Protein AF-D7UUF7-F1 (afdb_monomer_lite)

Foldseek 3Di:
DFKKKKKFAFWWLVCVVVVCVLQVHDPVFFPWKWKQDPNDTDTPVVDPDSSVSPQVWIKMKTWTAQTHLLFTQRIWIWIWTHPNTTIMIMIMGDCVRRVDDPVSLVSNVVSVVVSPVPTDTAKIFIFIPVRVPPVGTPDIDGD

Radius of gyration: 14.5 Å; chains: 1; bounding box: 36×27×36 Å

Secondary structure (DSSP, 8-state):
-PEEEEEEEEEEGGGHHHHHHHTT--GGGEEEEEEEETTEEE-GGG-S-HHHHGGG-EEEEEEEEEEESSSEEEEEEEEEEESSSEEEEEEEEEHHHH---HHHHHHHHHHHHHHHTTS--SEEEEEESSTTSGGGEEEEEE-

Sequence (143 aa):
MENLEMIFEDIIISDIEKILSWMSFSEKNIKRSHFFMHGADKEYSDISSLSEYFKNAGTCNILVENLNIGIILREALIVISFDEKYGDLTLTFSEEYGELDEEKLSLVSERLHFLSSTINYSKILFGYEPADEEELQLLILKN

Organism: NCBI:txid525367

pLDDT: mean 92.95, std 5.99, range [66.56, 98.44]

Structure (mmCIF, N/CA/C/O backbone):
data_AF-D7UUF7-F1
#
_entry.id   AF-D7UUF7-F1
#
loop_
_atom_site.group_PDB
_atom_site.id
_atom_site.type_symbol
_atom_site.label_atom_id
_atom_site.label_alt_id
_atom_site.label_comp_id
_atom_site.label_asym_id
_atom_site.label_entity_id
_atom_site.label_seq_id
_atom_site.pdbx_PDB_ins_code
_atom_site.Cartn_x
_atom_site.Cartn_y
_atom_site.Cartn_z
_atom_site.occupancy
_atom_site.B_iso_or_equiv
_atom_site.auth_seq_id
_atom_site.auth_comp_id
_atom_site.auth_asym_id
_atom_site.auth_atom_id
_atom_site.pdbx_PDB_model_num
ATOM 1 N N . MET A 1 1 ? 4.373 -5.275 21.104 1.00 71.12 1 MET A N 1
ATOM 2 C CA . MET A 1 1 ? 3.985 -4.348 20.031 1.00 71.12 1 MET A CA 1
ATOM 3 C C . MET A 1 1 ? 3.623 -5.230 18.877 1.00 71.12 1 MET A C 1
ATOM 5 O O . MET A 1 1 ? 4.449 -6.055 18.505 1.00 71.12 1 MET A O 1
ATOM 9 N N . GLU A 1 2 ? 2.365 -5.167 18.475 1.00 88.56 2 GLU A N 1
ATOM 10 C CA . GLU A 1 2 ? 1.845 -5.966 17.374 1.00 88.56 2 GLU A CA 1
ATOM 11 C C . GLU A 1 2 ? 2.031 -5.176 16.080 1.00 88.56 2 GLU A C 1
ATOM 13 O O . GLU A 1 2 ? 2.047 -3.939 16.086 1.00 88.56 2 GLU A O 1
ATOM 18 N N . ASN A 1 3 ? 2.239 -5.897 14.987 1.00 94.88 3 ASN A N 1
ATOM 19 C CA . ASN A 1 3 ? 2.308 -5.303 13.665 1.00 94.88 3 ASN A CA 1
ATOM 20 C C . ASN A 1 3 ? 0.941 -5.420 13.004 1.00 94.88 3 ASN A C 1
ATOM 22 O O . ASN A 1 3 ? 0.231 -6.408 13.184 1.00 94.88 3 ASN A O 1
ATOM 26 N N . LEU A 1 4 ? 0.607 -4.409 12.217 1.00 96.50 4 LEU A N 1
ATOM 27 C CA . LEU A 1 4 ? -0.496 -4.427 11.279 1.00 96.50 4 LEU A CA 1
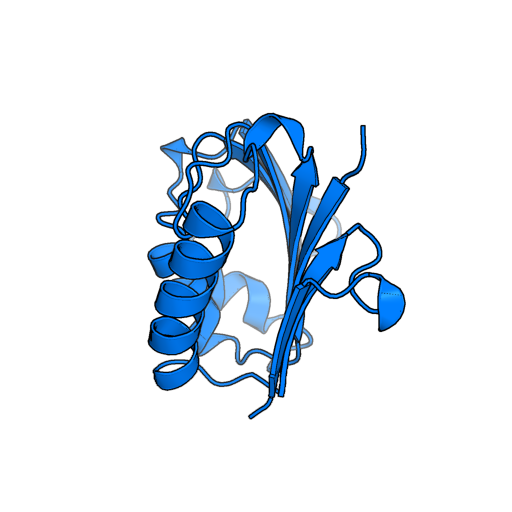ATOM 28 C C . LEU A 1 4 ? 0.053 -4.654 9.875 1.00 96.50 4 LEU A C 1
ATOM 30 O O . LEU A 1 4 ? 1.152 -4.206 9.535 1.00 96.50 4 LEU A O 1
ATOM 34 N N . GLU A 1 5 ? -0.750 -5.309 9.056 1.00 97.38 5 GLU A N 1
ATOM 35 C CA . GLU A 1 5 ? -0.428 -5.662 7.687 1.00 97.38 5 GLU A CA 1
ATOM 36 C C . GLU A 1 5 ? -1.619 -5.346 6.779 1.00 97.38 5 GLU A C 1
ATOM 38 O O . GLU A 1 5 ? -2.770 -5.650 7.100 1.00 97.38 5 GLU A O 1
ATOM 43 N N . MET A 1 6 ? -1.342 -4.705 5.643 1.00 98.00 6 MET A N 1
ATOM 44 C CA . MET A 1 6 ? -2.291 -4.494 4.555 1.00 98.00 6 MET A CA 1
ATOM 45 C C . MET A 1 6 ? -1.767 -5.165 3.289 1.00 98.00 6 MET A C 1
ATOM 47 O O . MET A 1 6 ? -0.687 -4.812 2.818 1.00 98.00 6 MET A O 1
ATOM 51 N N . ILE A 1 7 ? -2.536 -6.097 2.732 1.00 98.44 7 ILE A N 1
ATOM 52 C CA . ILE A 1 7 ? -2.157 -6.893 1.560 1.00 98.44 7 ILE A CA 1
ATOM 53 C C . ILE A 1 7 ? -3.116 -6.573 0.419 1.00 98.44 7 ILE A C 1
ATOM 55 O O . ILE A 1 7 ? -4.331 -6.666 0.586 1.00 98.44 7 ILE A O 1
ATOM 59 N N . PHE A 1 8 ? -2.575 -6.212 -0.738 1.00 98.31 8 PHE A N 1
ATOM 60 C CA . PHE A 1 8 ? -3.291 -6.142 -2.006 1.00 98.31 8 PHE A CA 1
ATOM 61 C C . PHE A 1 8 ? -2.882 -7.357 -2.836 1.00 98.31 8 PHE A C 1
ATOM 63 O O . PHE A 1 8 ? -1.734 -7.416 -3.268 1.00 98.31 8 PHE A O 1
ATOM 70 N N . GLU A 1 9 ? -3.802 -8.297 -3.041 1.00 97.50 9 GLU A N 1
ATOM 71 C CA . GLU A 1 9 ? -3.557 -9.549 -3.767 1.00 97.50 9 GLU A CA 1
ATOM 72 C C . GLU A 1 9 ? -3.954 -9.428 -5.246 1.00 97.50 9 GLU A C 1
ATOM 74 O O . GLU A 1 9 ? -4.986 -8.829 -5.588 1.00 97.50 9 GLU A O 1
ATOM 79 N N . ASP A 1 10 ? -3.146 -10.033 -6.118 1.00 96.56 10 ASP A N 1
ATOM 80 C CA . ASP A 1 10 ? -3.360 -10.130 -7.569 1.00 96.56 10 ASP A CA 1
ATOM 81 C C . ASP A 1 10 ? -3.676 -8.781 -8.247 1.00 96.56 10 ASP A C 1
ATOM 83 O O . ASP A 1 10 ? -4.555 -8.673 -9.115 1.00 96.56 10 ASP A O 1
ATOM 87 N N . ILE A 1 11 ? -2.964 -7.719 -7.867 1.00 96.56 11 ILE A N 1
ATOM 88 C CA . ILE A 1 11 ? -3.104 -6.414 -8.517 1.00 96.56 11 ILE A CA 1
ATOM 89 C C . ILE A 1 11 ? -2.503 -6.438 -9.919 1.00 96.56 11 ILE A C 1
ATOM 91 O O . ILE A 1 11 ? -1.449 -7.026 -10.153 1.00 96.56 11 ILE A O 1
ATOM 95 N N . ILE A 1 12 ? -3.133 -5.756 -10.880 1.00 94.69 12 ILE A N 1
ATOM 96 C CA . ILE A 1 12 ? -2.512 -5.585 -12.201 1.00 94.69 12 ILE A CA 1
ATOM 97 C C . ILE A 1 12 ? -1.409 -4.529 -12.146 1.00 94.69 12 ILE A C 1
ATOM 99 O O . ILE A 1 12 ? -1.563 -3.467 -11.542 1.00 94.69 12 ILE A O 1
ATOM 103 N N . ILE A 1 13 ? -0.318 -4.769 -12.873 1.00 92.25 13 ILE A N 1
ATOM 104 C CA . ILE A 1 13 ? 0.849 -3.873 -12.892 1.00 92.25 13 ILE A CA 1
ATOM 105 C C . ILE A 1 13 ? 0.517 -2.418 -13.256 1.00 92.25 13 ILE A C 1
ATOM 107 O O . ILE A 1 13 ? 1.146 -1.492 -12.754 1.00 92.25 13 ILE A O 1
ATOM 111 N N . SER A 1 14 ? -0.492 -2.178 -14.099 1.00 92.06 14 SER A N 1
ATOM 112 C CA . SER A 1 14 ? -0.897 -0.819 -14.484 1.00 92.06 14 SER A CA 1
ATOM 113 C C . SER A 1 14 ? -1.572 -0.027 -13.361 1.00 92.06 14 SER A C 1
ATOM 115 O O . SER A 1 14 ? -1.744 1.183 -13.500 1.00 92.06 14 SER A O 1
ATOM 117 N N . ASP A 1 15 ? -1.970 -0.687 -12.273 1.00 95.06 15 ASP A N 1
ATOM 118 C CA . ASP A 1 15 ? -2.658 -0.067 -11.142 1.00 95.06 15 ASP A CA 1
ATOM 119 C C . ASP A 1 15 ? -1.717 0.255 -9.969 1.00 95.06 15 ASP A C 1
ATOM 121 O O . ASP A 1 15 ? -2.108 1.010 -9.080 1.00 95.06 15 ASP A O 1
ATOM 125 N N . ILE A 1 16 ? -0.457 -0.204 -9.994 1.00 93.50 16 ILE A N 1
ATOM 126 C CA . ILE A 1 16 ? 0.507 0.025 -8.902 1.00 93.50 16 ILE A CA 1
ATOM 127 C C . ILE A 1 16 ? 0.692 1.514 -8.579 1.00 93.50 16 ILE A C 1
ATOM 129 O O . ILE A 1 16 ? 0.639 1.919 -7.420 1.00 93.50 16 ILE A O 1
ATOM 133 N N . GLU A 1 17 ? 0.806 2.358 -9.606 1.00 92.50 17 GLU A N 1
ATOM 134 C CA . GLU A 1 17 ? 0.984 3.806 -9.447 1.00 92.50 17 GLU A CA 1
ATOM 135 C C . GLU A 1 17 ? -0.245 4.464 -8.798 1.00 92.50 17 GLU A C 1
ATOM 137 O O . GLU A 1 17 ? -0.117 5.447 -8.065 1.00 92.50 17 GLU A O 1
ATOM 142 N N . LYS A 1 18 ? -1.448 3.911 -9.015 1.00 95.75 18 LYS A N 1
ATOM 143 C CA . LYS A 1 18 ? -2.674 4.390 -8.359 1.00 95.75 18 LYS A CA 1
ATOM 144 C C . LYS A 1 18 ? -2.668 4.045 -6.875 1.00 95.75 18 LYS A C 1
ATOM 146 O O . LYS A 1 18 ? -3.036 4.893 -6.068 1.00 95.75 18 LYS A O 1
ATOM 151 N N . ILE A 1 19 ? -2.228 2.837 -6.519 1.00 96.88 19 ILE A N 1
ATOM 152 C CA . ILE A 1 19 ? -2.130 2.383 -5.124 1.00 96.88 19 ILE A CA 1
ATOM 153 C C . ILE A 1 19 ? -1.098 3.237 -4.373 1.00 96.88 19 ILE A C 1
ATOM 155 O O . ILE A 1 19 ? -1.394 3.761 -3.301 1.00 96.88 19 ILE A O 1
ATOM 159 N N . LEU A 1 20 ? 0.072 3.475 -4.975 1.00 95.44 20 LEU A N 1
ATOM 160 C CA . LEU A 1 20 ? 1.115 4.352 -4.426 1.00 95.44 20 LEU A CA 1
ATOM 161 C C . LEU A 1 20 ? 0.636 5.802 -4.279 1.00 95.44 20 LEU A C 1
ATOM 163 O O . LEU A 1 20 ? 0.818 6.426 -3.233 1.00 95.44 20 LEU A O 1
ATOM 167 N N . SER A 1 21 ? -0.057 6.331 -5.286 1.00 95.31 21 SER A N 1
ATOM 168 C CA . SER A 1 21 ? -0.646 7.672 -5.206 1.00 95.31 21 SER A CA 1
ATOM 169 C C . SER A 1 21 ? -1.712 7.765 -4.110 1.00 95.31 21 SER A C 1
ATOM 171 O O . SER A 1 21 ? -1.767 8.758 -3.384 1.00 95.31 21 SER A O 1
ATOM 173 N N . TRP A 1 22 ? -2.537 6.726 -3.947 1.00 96.94 22 TRP A N 1
ATOM 174 C CA . TRP A 1 22 ? -3.565 6.663 -2.907 1.00 96.94 22 TRP A CA 1
ATOM 175 C C . TRP A 1 22 ? -2.975 6.739 -1.501 1.00 96.94 22 TRP A C 1
ATOM 177 O O . TRP A 1 22 ? -3.521 7.450 -0.657 1.00 96.94 22 TRP A O 1
ATOM 187 N N . MET A 1 23 ? -1.837 6.085 -1.266 1.00 96.50 23 MET A N 1
ATOM 188 C CA . MET A 1 23 ? -1.110 6.160 0.004 1.00 96.50 23 MET A CA 1
ATOM 189 C C . MET A 1 23 ? -0.249 7.437 0.142 1.00 96.50 23 MET A C 1
ATOM 191 O O . MET A 1 23 ? 0.485 7.597 1.117 1.00 96.50 23 MET A O 1
ATOM 195 N N . SER A 1 24 ? -0.339 8.369 -0.820 1.00 95.69 24 SER A N 1
ATOM 196 C CA . SER A 1 24 ? 0.495 9.580 -0.914 1.00 95.69 24 SER A CA 1
ATOM 197 C C . SER A 1 24 ? 2.001 9.286 -0.922 1.00 95.69 24 SER A C 1
ATOM 199 O O . SER A 1 24 ? 2.791 10.081 -0.413 1.00 95.69 24 SER A O 1
ATOM 201 N N . PHE A 1 25 ? 2.396 8.141 -1.484 1.00 95.75 25 PHE A N 1
ATOM 202 C CA . PHE A 1 25 ? 3.794 7.750 -1.611 1.00 95.75 25 PHE A CA 1
ATOM 203 C C . PHE A 1 25 ? 4.540 8.697 -2.556 1.00 95.75 25 PHE A C 1
ATOM 205 O O . PHE A 1 25 ? 4.061 9.063 -3.630 1.00 95.75 25 PHE A O 1
ATOM 212 N N . SER A 1 26 ? 5.746 9.073 -2.154 1.00 94.44 26 SER A N 1
ATOM 213 C CA . SER A 1 26 ? 6.686 9.852 -2.947 1.00 94.44 26 SER A CA 1
ATOM 214 C C . SER A 1 26 ? 8.116 9.530 -2.524 1.00 94.44 26 SER A C 1
ATOM 216 O O . SER A 1 26 ? 8.348 8.983 -1.448 1.00 94.44 26 SER A O 1
ATOM 218 N N . GLU A 1 27 ? 9.096 9.953 -3.321 1.00 93.00 27 GLU A N 1
ATOM 219 C CA . GLU A 1 27 ? 10.520 9.777 -3.000 1.00 93.00 27 GLU A CA 1
ATOM 220 C C . GLU A 1 27 ? 10.898 10.357 -1.624 1.00 93.00 27 GLU A C 1
ATOM 222 O O . GLU A 1 27 ? 11.741 9.808 -0.924 1.00 93.00 27 GLU A O 1
ATOM 227 N N . LYS A 1 28 ? 10.214 11.420 -1.177 1.00 95.06 28 LYS A N 1
ATOM 228 C CA . LYS A 1 28 ? 10.443 12.044 0.139 1.00 95.06 28 LYS A CA 1
ATOM 229 C C . LYS A 1 28 ? 10.091 11.137 1.314 1.00 95.06 28 LYS A C 1
ATOM 231 O O . LYS A 1 28 ? 10.535 11.403 2.423 1.00 95.06 28 LYS A O 1
ATOM 236 N N . ASN A 1 29 ? 9.261 10.125 1.085 1.00 96.81 29 ASN A N 1
ATOM 237 C CA . ASN A 1 29 ? 8.884 9.159 2.103 1.00 96.81 29 ASN A CA 1
ATOM 238 C C . ASN A 1 29 ? 9.946 8.070 2.269 1.00 96.81 29 ASN A C 1
ATOM 240 O O . ASN A 1 29 ? 9.906 7.351 3.256 1.00 96.81 29 ASN A O 1
ATOM 244 N N . ILE A 1 30 ? 10.870 7.901 1.321 1.00 96.88 30 ILE A N 1
ATOM 245 C CA . ILE A 1 30 ? 11.777 6.753 1.289 1.00 96.88 30 ILE A CA 1
ATOM 246 C C . ILE A 1 30 ? 12.929 6.964 2.273 1.00 96.88 30 ILE A C 1
ATOM 248 O O . ILE A 1 30 ? 13.748 7.867 2.112 1.00 96.88 30 ILE A O 1
ATOM 252 N N . LYS A 1 31 ? 13.035 6.072 3.263 1.00 96.81 31 LYS A N 1
ATOM 253 C CA . LYS A 1 31 ? 14.203 5.977 4.152 1.00 96.81 31 LYS A CA 1
ATOM 254 C C . LYS A 1 31 ? 15.277 5.070 3.571 1.00 96.81 31 LYS A C 1
ATOM 256 O O . LYS A 1 31 ? 16.467 5.330 3.736 1.00 96.81 31 LYS A O 1
ATOM 261 N N . ARG A 1 32 ? 14.853 3.968 2.947 1.00 95.88 32 ARG A N 1
ATOM 262 C CA . ARG A 1 32 ? 15.724 2.969 2.319 1.00 95.88 32 ARG A CA 1
ATOM 263 C C . ARG A 1 32 ? 14.931 2.151 1.311 1.00 95.88 32 ARG A C 1
ATOM 265 O O . ARG A 1 32 ? 13.749 1.899 1.525 1.00 95.88 32 ARG A O 1
ATOM 272 N N . SER A 1 33 ? 15.592 1.668 0.273 1.00 95.50 33 SER A N 1
ATOM 273 C CA . SER A 1 33 ? 14.997 0.778 -0.718 1.00 95.50 33 SER A CA 1
ATOM 274 C C . SER A 1 33 ? 15.930 -0.370 -1.060 1.00 95.50 33 SER A C 1
ATOM 276 O O . SER A 1 33 ? 17.135 -0.256 -0.903 1.00 95.50 33 SER A O 1
ATOM 278 N N . HIS A 1 34 ? 15.369 -1.477 -1.530 1.00 94.31 34 HIS A N 1
ATOM 279 C CA . HIS A 1 34 ? 16.116 -2.537 -2.198 1.00 94.31 34 HIS A CA 1
ATOM 280 C C . HIS A 1 34 ? 15.282 -3.037 -3.362 1.00 94.31 34 HIS A C 1
ATOM 282 O O . HIS A 1 34 ? 14.154 -3.492 -3.183 1.00 94.31 34 HIS A O 1
ATOM 288 N N . PHE A 1 35 ? 15.844 -2.927 -4.556 1.00 92.69 35 PHE A N 1
ATOM 289 C CA . PHE A 1 35 ? 15.267 -3.412 -5.798 1.00 92.69 35 PHE A CA 1
ATOM 290 C C . PHE A 1 35 ? 16.170 -4.497 -6.355 1.00 92.69 35 PHE A C 1
ATOM 292 O O . PHE A 1 35 ? 17.361 -4.266 -6.567 1.00 92.69 35 PHE A O 1
ATOM 299 N N . PHE A 1 36 ? 15.609 -5.673 -6.624 1.00 86.12 36 PHE A N 1
ATOM 300 C CA . PHE A 1 36 ? 16.371 -6.757 -7.225 1.00 86.12 36 PHE A CA 1
ATOM 301 C C . PHE A 1 36 ? 16.245 -6.697 -8.747 1.00 86.12 36 PHE A C 1
ATOM 303 O O . PHE A 1 36 ? 15.147 -6.835 -9.287 1.00 86.12 36 PHE A O 1
ATOM 310 N N . MET A 1 37 ? 17.347 -6.471 -9.464 1.00 80.62 37 MET A N 1
ATOM 311 C CA . MET A 1 37 ? 17.329 -6.378 -10.926 1.00 80.62 37 MET A CA 1
ATOM 312 C C . MET A 1 37 ? 18.547 -7.069 -11.535 1.00 80.62 37 MET A C 1
ATOM 314 O O . MET A 1 37 ? 19.686 -6.688 -11.276 1.00 80.62 37 MET A O 1
ATOM 318 N N . HIS A 1 38 ? 18.316 -8.082 -12.375 1.00 78.56 38 HIS A N 1
ATOM 319 C CA . HIS A 1 38 ? 19.374 -8.822 -13.083 1.00 78.56 38 HIS A CA 1
ATOM 320 C C . HIS A 1 38 ? 20.501 -9.358 -12.174 1.00 78.56 38 HIS A C 1
ATOM 322 O O . HIS A 1 38 ? 21.668 -9.366 -12.562 1.00 78.56 38 HIS A O 1
ATOM 328 N N . GLY A 1 39 ? 20.163 -9.808 -10.960 1.00 77.31 39 GLY A N 1
ATOM 329 C CA . GLY A 1 39 ? 21.143 -10.329 -10.000 1.00 77.31 39 GLY A CA 1
ATOM 330 C C . GLY A 1 39 ? 21.983 -9.256 -9.300 1.00 77.31 39 GLY A C 1
ATOM 331 O O . GLY A 1 39 ? 22.995 -9.592 -8.689 1.00 77.31 39 GLY A O 1
ATOM 332 N N . ALA A 1 40 ? 21.588 -7.986 -9.402 1.00 81.12 40 ALA A N 1
ATOM 333 C CA . ALA A 1 40 ? 22.201 -6.871 -8.700 1.00 81.12 40 ALA A CA 1
ATOM 334 C C . ALA A 1 40 ? 21.170 -6.130 -7.842 1.00 81.12 40 ALA A C 1
ATOM 336 O O . ALA A 1 40 ? 20.011 -5.978 -8.240 1.00 81.12 40 ALA A O 1
ATOM 337 N N . ASP A 1 41 ? 21.637 -5.620 -6.705 1.00 86.44 41 ASP A N 1
ATOM 338 C CA . ASP A 1 41 ? 20.861 -4.732 -5.846 1.00 86.44 41 ASP A CA 1
ATOM 339 C C . ASP A 1 41 ? 20.883 -3.304 -6.402 1.00 86.44 41 ASP A C 1
ATOM 341 O O . ASP A 1 41 ? 21.916 -2.802 -6.867 1.00 86.44 41 ASP A O 1
ATOM 345 N N . LYS A 1 42 ? 19.716 -2.665 -6.367 1.00 90.12 42 LYS A N 1
ATOM 346 C CA . LYS A 1 42 ? 19.461 -1.300 -6.828 1.00 90.12 42 LYS A CA 1
ATOM 347 C C . LYS A 1 42 ? 18.693 -0.512 -5.777 1.00 90.12 42 LYS A C 1
ATOM 349 O O . LYS A 1 42 ? 17.974 -1.085 -4.959 1.00 90.12 42 LYS A O 1
ATOM 354 N N . GLU A 1 43 ? 18.828 0.805 -5.830 1.00 91.62 43 GLU A N 1
ATOM 355 C CA . GLU A 1 43 ? 18.064 1.733 -4.994 1.00 91.62 43 GLU A CA 1
ATOM 356 C C . GLU A 1 43 ? 16.935 2.372 -5.813 1.00 91.62 43 GLU A C 1
ATOM 358 O O . GLU A 1 43 ? 16.963 2.358 -7.043 1.00 91.62 43 GLU A O 1
ATOM 363 N N . TYR A 1 44 ? 15.946 2.974 -5.149 1.00 90.12 44 TYR A N 1
ATOM 364 C CA . TYR A 1 44 ? 14.806 3.622 -5.807 1.00 90.12 44 TYR A CA 1
ATOM 365 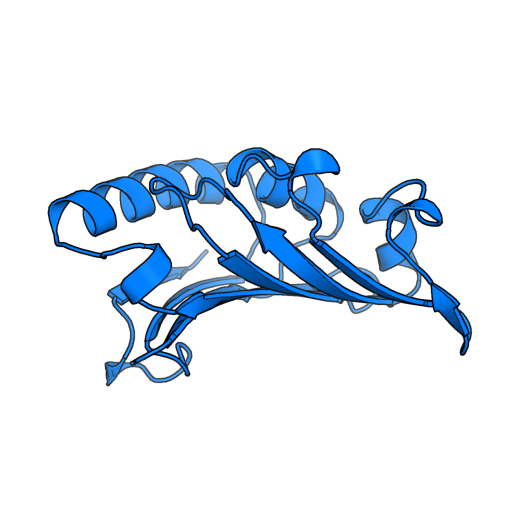C C . TYR A 1 44 ? 15.241 4.670 -6.838 1.00 90.12 44 TYR A C 1
ATOM 367 O O . TYR A 1 44 ? 14.643 4.780 -7.903 1.00 90.12 44 TYR A O 1
ATOM 375 N N . SER A 1 45 ? 16.322 5.402 -6.558 1.00 89.38 45 SER A N 1
ATOM 376 C CA . SER A 1 45 ? 16.887 6.402 -7.470 1.00 89.38 45 SER A CA 1
ATOM 377 C C . SER A 1 45 ? 17.370 5.831 -8.808 1.00 89.38 45 SER A C 1
ATOM 379 O O . SER A 1 45 ? 17.528 6.584 -9.766 1.00 89.38 45 SER A O 1
ATOM 381 N N . ASP A 1 46 ? 17.623 4.521 -8.884 1.00 88.38 46 ASP A N 1
ATOM 382 C CA . ASP A 1 46 ? 17.991 3.827 -10.121 1.00 88.38 46 ASP A CA 1
ATOM 383 C C . ASP A 1 46 ? 16.765 3.427 -10.966 1.00 88.38 46 ASP A C 1
ATOM 385 O O . ASP A 1 46 ? 16.922 2.960 -12.097 1.00 88.38 46 ASP A O 1
ATOM 389 N N . ILE A 1 47 ? 15.550 3.578 -10.427 1.00 88.00 47 ILE A N 1
ATOM 390 C CA . ILE A 1 47 ? 14.302 3.111 -11.029 1.00 88.00 47 ILE A CA 1
ATOM 391 C C . ILE A 1 47 ? 13.557 4.289 -11.664 1.00 88.00 47 ILE A C 1
ATOM 393 O O . ILE A 1 47 ? 13.062 5.181 -10.981 1.00 88.00 47 ILE A O 1
ATOM 397 N N . SER A 1 48 ? 13.438 4.283 -12.995 1.00 83.25 48 SER A N 1
ATOM 398 C CA . SER A 1 48 ? 12.708 5.316 -13.749 1.00 83.25 48 SER A CA 1
ATOM 399 C C . SER A 1 48 ? 11.191 5.228 -13.577 1.00 83.25 48 SER A C 1
ATOM 401 O O . SER A 1 48 ? 10.505 6.247 -13.575 1.00 83.25 48 SER A O 1
ATOM 403 N N . SER A 1 49 ? 10.663 4.008 -13.472 1.00 82.50 49 SER A N 1
ATOM 404 C CA . SER A 1 49 ? 9.246 3.731 -13.245 1.00 82.50 49 SER A CA 1
ATOM 405 C C . SER A 1 49 ? 9.073 2.358 -12.611 1.00 82.50 49 SER A C 1
ATOM 407 O O . SER A 1 49 ? 9.622 1.368 -13.099 1.00 82.50 49 SER A O 1
ATOM 409 N N . LEU A 1 50 ? 8.247 2.281 -11.566 1.00 85.06 50 LEU A N 1
ATOM 410 C CA . LEU A 1 50 ? 7.891 1.012 -10.934 1.00 85.06 50 LEU A CA 1
ATOM 411 C C . LEU A 1 50 ? 7.095 0.127 -11.893 1.00 85.06 50 LEU A C 1
ATOM 413 O O . LEU A 1 50 ? 7.379 -1.061 -12.022 1.00 85.06 50 LEU A O 1
ATOM 417 N N . SER A 1 51 ? 6.169 0.719 -12.650 1.00 83.25 51 SER A N 1
ATOM 418 C CA . SER A 1 51 ? 5.425 -0.007 -13.684 1.00 83.25 51 SER A CA 1
ATOM 419 C C . SER A 1 51 ? 6.319 -0.598 -14.785 1.00 83.25 51 SER A C 1
ATOM 421 O O . SER A 1 51 ? 5.964 -1.611 -15.377 1.00 83.25 51 SER A O 1
ATOM 423 N N . GLU A 1 52 ? 7.472 0.009 -15.089 1.00 84.38 52 GLU A N 1
ATOM 424 C CA . GLU A 1 52 ? 8.443 -0.562 -16.032 1.00 84.38 52 GLU A CA 1
ATOM 425 C C . GLU A 1 52 ? 9.319 -1.621 -15.371 1.00 84.38 52 GLU A C 1
ATOM 427 O O . GLU A 1 52 ? 9.554 -2.670 -15.971 1.00 84.38 52 GLU A O 1
ATOM 432 N N . TYR A 1 53 ? 9.753 -1.369 -14.135 1.00 87.81 53 TYR A N 1
ATOM 433 C CA . TYR A 1 53 ? 10.531 -2.309 -13.335 1.00 87.81 53 TYR A CA 1
ATOM 434 C C . TYR A 1 53 ? 9.814 -3.661 -13.199 1.00 87.81 53 TYR A C 1
ATOM 436 O O . TYR A 1 53 ? 10.395 -4.703 -13.503 1.00 87.81 53 TYR A O 1
ATOM 444 N N . PHE A 1 54 ? 8.526 -3.651 -12.848 1.00 87.62 54 PHE A N 1
ATOM 445 C CA . PHE A 1 54 ? 7.763 -4.874 -12.592 1.00 87.62 54 PHE A CA 1
ATOM 446 C C . PHE A 1 54 ? 7.365 -5.670 -13.850 1.00 87.62 54 PHE A C 1
ATOM 448 O O . PHE A 1 54 ? 6.954 -6.823 -13.727 1.00 87.62 54 PHE A O 1
ATOM 455 N N . LYS A 1 55 ? 7.529 -5.128 -15.071 1.00 83.50 55 LYS A N 1
ATOM 456 C CA . LYS A 1 55 ? 7.191 -5.852 -16.319 1.00 83.50 55 LYS A CA 1
ATOM 457 C C . LYS A 1 55 ? 8.064 -7.080 -16.564 1.00 83.50 55 LYS A C 1
ATOM 459 O O . LYS A 1 55 ? 7.646 -7.968 -17.293 1.00 83.50 55 LYS A O 1
ATOM 464 N N . ASN A 1 56 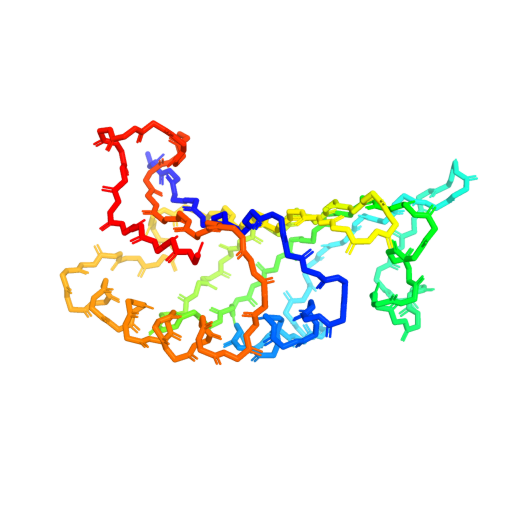? 9.273 -7.117 -16.007 1.00 79.00 56 ASN A N 1
ATOM 465 C CA . ASN A 1 56 ? 10.244 -8.188 -16.250 1.00 79.00 56 ASN A CA 1
ATOM 466 C C . ASN A 1 56 ? 10.351 -9.180 -15.079 1.00 79.00 56 ASN A C 1
ATOM 468 O O . ASN A 1 56 ? 11.391 -9.819 -14.942 1.00 79.00 56 ASN A O 1
ATOM 472 N N . ALA A 1 57 ? 9.298 -9.277 -14.255 1.00 66.56 57 ALA A N 1
ATOM 473 C CA . ALA A 1 57 ? 9.282 -9.918 -12.941 1.00 66.56 57 ALA A CA 1
ATOM 474 C C . ALA A 1 57 ? 10.297 -9.278 -11.976 1.00 66.56 57 ALA A C 1
ATOM 476 O O . ALA A 1 57 ? 11.514 -9.320 -12.166 1.00 66.56 57 ALA A O 1
ATOM 477 N N . GLY A 1 58 ? 9.783 -8.635 -10.932 1.00 81.00 58 GLY A N 1
ATOM 478 C CA . GLY A 1 58 ? 10.595 -7.870 -9.996 1.00 81.00 58 GLY A CA 1
ATOM 479 C C . GLY A 1 58 ? 10.027 -7.950 -8.595 1.00 81.00 58 GLY A C 1
ATOM 480 O O . GLY A 1 58 ? 8.810 -8.001 -8.414 1.00 81.00 58 GLY A O 1
ATOM 481 N N . THR A 1 59 ? 10.923 -7.935 -7.617 1.00 90.44 59 THR A N 1
ATOM 482 C CA . THR A 1 59 ? 10.578 -7.828 -6.204 1.00 90.44 59 THR A CA 1
ATOM 483 C C . THR A 1 59 ? 11.386 -6.693 -5.607 1.00 90.44 59 THR A C 1
ATOM 485 O O . THR A 1 59 ? 12.602 -6.607 -5.805 1.00 90.44 59 THR A O 1
ATOM 488 N N . CYS A 1 60 ? 10.718 -5.827 -4.857 1.00 93.88 60 CYS A N 1
ATOM 489 C CA . CYS A 1 60 ? 11.388 -4.787 -4.103 1.00 93.88 60 CYS A CA 1
ATOM 490 C C . CYS A 1 60 ? 10.808 -4.665 -2.704 1.00 93.88 60 CYS A C 1
ATOM 492 O O . CYS A 1 60 ? 9.659 -5.028 -2.442 1.00 93.88 60 CYS A O 1
ATOM 494 N N . ASN A 1 61 ? 11.596 -4.069 -1.823 1.00 95.69 61 ASN A N 1
ATOM 495 C CA . ASN A 1 61 ? 11.132 -3.616 -0.529 1.00 95.69 61 ASN A CA 1
ATOM 496 C C . ASN A 1 61 ? 11.593 -2.184 -0.266 1.00 95.69 61 ASN A C 1
ATOM 498 O O . ASN A 1 61 ? 12.723 -1.802 -0.573 1.00 95.69 61 ASN A O 1
ATOM 502 N N . ILE A 1 62 ? 10.701 -1.380 0.299 1.00 97.00 62 ILE A N 1
ATOM 503 C CA . ILE A 1 62 ? 10.903 0.048 0.520 1.00 97.00 62 ILE A CA 1
ATOM 504 C C . ILE A 1 62 ? 10.506 0.356 1.959 1.00 97.00 62 ILE A C 1
ATOM 506 O O . ILE A 1 62 ? 9.350 0.194 2.340 1.00 97.00 62 ILE A O 1
ATOM 510 N N . LEU A 1 63 ? 11.470 0.798 2.762 1.00 97.88 63 LEU A N 1
ATOM 511 C CA . LEU A 1 63 ? 11.200 1.359 4.079 1.00 97.88 63 LEU A CA 1
ATOM 512 C C . LEU A 1 63 ? 10.803 2.821 3.897 1.00 97.88 63 LEU A C 1
ATOM 514 O O . LEU A 1 63 ? 11.589 3.618 3.372 1.00 97.88 63 LEU A O 1
ATOM 518 N N . VAL A 1 64 ? 9.602 3.165 4.347 1.00 97.69 64 VAL A N 1
ATOM 519 C CA . VAL A 1 64 ? 9.016 4.493 4.179 1.00 97.69 64 VAL A CA 1
ATOM 520 C C . VAL A 1 64 ? 8.626 5.127 5.505 1.00 97.69 64 VAL A C 1
ATOM 522 O O . VAL A 1 64 ? 8.375 4.434 6.485 1.00 97.69 64 VAL A O 1
ATOM 525 N N . GLU A 1 65 ? 8.522 6.451 5.515 1.00 97.31 65 GLU A N 1
ATOM 526 C CA . GLU A 1 65 ? 7.968 7.251 6.603 1.00 97.31 65 GLU A CA 1
ATOM 527 C C . GLU A 1 65 ? 6.865 8.195 6.121 1.00 97.31 65 GLU A C 1
ATOM 529 O O . GLU A 1 65 ? 6.851 8.640 4.970 1.00 97.31 65 GLU A O 1
ATOM 534 N N . ASN A 1 66 ? 5.956 8.550 7.031 1.00 96.19 66 ASN A N 1
ATOM 535 C CA . ASN A 1 66 ? 4.873 9.514 6.810 1.00 96.19 66 ASN A CA 1
ATOM 536 C C . ASN A 1 66 ? 3.943 9.152 5.635 1.00 96.19 66 ASN A C 1
ATOM 538 O O . ASN A 1 66 ? 3.563 10.015 4.840 1.00 96.19 66 ASN A O 1
ATOM 542 N N . LEU A 1 67 ? 3.588 7.872 5.518 1.00 96.25 67 LEU A N 1
ATOM 543 C CA . LEU A 1 67 ? 2.669 7.369 4.495 1.00 96.25 67 LEU A CA 1
ATOM 544 C C . LEU A 1 67 ? 1.212 7.610 4.917 1.00 96.25 67 LEU A C 1
ATOM 546 O O . LEU A 1 67 ? 0.901 7.491 6.098 1.00 96.25 67 LEU A O 1
ATOM 550 N N . ASN A 1 68 ? 0.307 7.932 3.990 1.00 95.94 68 ASN A N 1
ATOM 551 C CA . ASN A 1 68 ? -1.076 8.283 4.327 1.00 95.94 68 ASN A CA 1
ATOM 552 C C . ASN A 1 68 ? -2.105 7.327 3.714 1.00 95.94 68 ASN A C 1
ATOM 554 O O . ASN A 1 68 ? -2.525 7.527 2.576 1.00 95.94 68 ASN A O 1
ATOM 558 N N . ILE A 1 69 ? -2.612 6.387 4.512 1.00 95.31 69 ILE A N 1
ATOM 559 C CA . ILE A 1 69 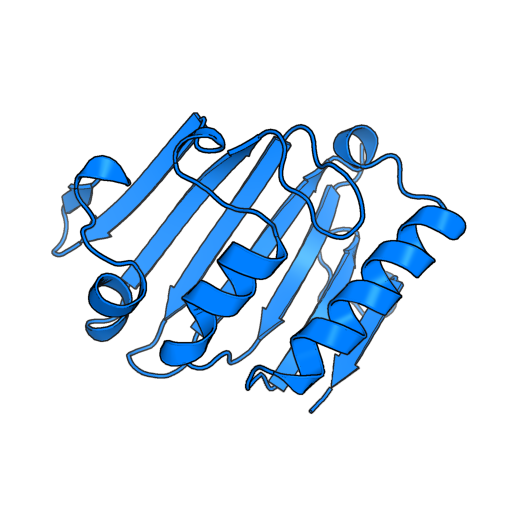? -3.642 5.406 4.109 1.00 95.31 69 ILE A CA 1
ATOM 560 C C . IL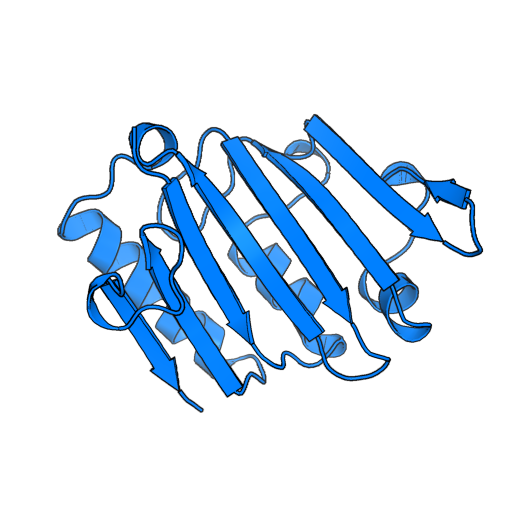E A 1 69 ? -5.061 5.755 4.605 1.00 95.31 69 ILE A C 1
ATOM 562 O O . ILE A 1 69 ? -5.960 4.925 4.593 1.00 95.31 69 ILE A O 1
ATOM 566 N N . GLY A 1 70 ? -5.270 6.987 5.077 1.00 93.75 70 GLY A N 1
ATOM 567 C CA . GLY A 1 70 ? -6.416 7.385 5.916 1.00 93.75 70 GLY A CA 1
ATOM 568 C C . GLY A 1 70 ? -5.970 7.805 7.307 1.00 93.75 70 GLY A C 1
ATOM 569 O O . GLY A 1 70 ? -6.561 8.695 7.909 1.00 93.75 70 GLY A O 1
ATOM 570 N N . ILE A 1 71 ? -4.834 7.256 7.722 1.00 94.31 71 ILE A N 1
ATOM 571 C CA . ILE A 1 71 ? -4.018 7.681 8.850 1.00 94.31 71 ILE A CA 1
ATOM 572 C C . ILE A 1 71 ? -2.577 7.879 8.388 1.00 94.31 71 ILE A C 1
ATOM 574 O O . ILE A 1 71 ? -2.174 7.327 7.361 1.00 94.31 71 ILE A O 1
ATOM 578 N N . ILE A 1 72 ? -1.810 8.662 9.147 1.00 95.31 72 ILE A N 1
ATOM 579 C CA . ILE A 1 72 ? -0.380 8.850 8.898 1.00 95.31 72 ILE A CA 1
ATOM 580 C C . ILE A 1 72 ? 0.398 7.749 9.608 1.00 95.31 72 ILE A C 1
ATOM 582 O O . ILE A 1 72 ? 0.430 7.712 10.835 1.00 95.31 72 ILE A O 1
ATOM 586 N N . LEU A 1 73 ? 1.052 6.895 8.830 1.00 95.69 73 LEU A N 1
ATOM 587 C CA . LEU A 1 73 ? 1.984 5.889 9.317 1.00 95.69 73 LEU A CA 1
ATOM 588 C C . LEU A 1 73 ? 3.356 6.532 9.470 1.00 95.69 73 LEU A C 1
ATOM 590 O O . LEU A 1 73 ? 3.943 6.992 8.486 1.00 95.69 73 LEU A O 1
ATOM 594 N N . ARG A 1 74 ? 3.876 6.579 10.699 1.00 95.62 74 ARG A N 1
ATOM 595 C CA . ARG A 1 74 ? 5.205 7.163 10.957 1.00 95.62 74 ARG A CA 1
ATOM 596 C C . ARG A 1 74 ? 6.317 6.392 10.256 1.00 95.62 74 ARG A C 1
ATOM 598 O O . ARG A 1 74 ? 7.222 7.018 9.721 1.00 95.62 74 ARG A O 1
ATOM 605 N N . GLU A 1 75 ? 6.219 5.069 10.221 1.00 96.81 75 GLU A N 1
ATOM 606 C CA . GLU A 1 75 ? 7.134 4.190 9.501 1.00 96.81 75 GLU A CA 1
ATOM 607 C C . GLU A 1 75 ? 6.388 2.937 9.033 1.00 96.81 75 GLU A C 1
ATOM 609 O O . GLU A 1 75 ? 5.518 2.437 9.747 1.00 96.81 75 GLU A O 1
ATOM 614 N N . ALA A 1 76 ? 6.709 2.448 7.836 1.00 97.50 76 ALA A N 1
ATOM 615 C CA . ALA A 1 76 ? 6.159 1.215 7.289 1.00 97.50 76 ALA A CA 1
ATOM 616 C C . ALA A 1 76 ? 7.137 0.556 6.306 1.00 97.50 76 ALA A C 1
ATOM 618 O O . ALA A 1 76 ? 7.952 1.230 5.671 1.00 97.50 76 ALA A O 1
ATOM 619 N N . LEU A 1 77 ? 7.033 -0.760 6.156 1.00 97.81 77 LEU A N 1
ATOM 620 C CA . LEU A 1 77 ? 7.715 -1.527 5.123 1.00 97.81 77 LEU A CA 1
ATOM 621 C C . LEU A 1 77 ? 6.726 -1.845 4.005 1.00 97.81 77 LEU A C 1
ATOM 623 O O . LEU A 1 77 ? 5.701 -2.470 4.251 1.00 97.81 77 LEU A O 1
ATOM 627 N N . ILE A 1 78 ? 7.053 -1.439 2.783 1.00 97.81 78 ILE A N 1
ATOM 628 C CA . ILE A 1 78 ? 6.344 -1.858 1.576 1.00 97.81 78 ILE A CA 1
ATOM 629 C C . ILE A 1 78 ? 7.138 -3.000 0.947 1.00 97.81 78 ILE A C 1
ATOM 631 O O . ILE A 1 78 ? 8.333 -2.838 0.706 1.00 97.81 78 ILE A O 1
ATOM 635 N N . VAL A 1 79 ? 6.490 -4.119 0.644 1.00 97.25 79 VAL A N 1
ATOM 636 C CA . VAL A 1 79 ? 7.028 -5.203 -0.186 1.00 97.25 79 VAL A CA 1
ATOM 637 C C . VAL A 1 79 ? 6.141 -5.336 -1.413 1.00 97.25 79 VAL A C 1
ATOM 639 O O . VAL A 1 79 ? 4.922 -5.367 -1.291 1.00 97.25 79 VAL A O 1
ATOM 642 N N . ILE A 1 80 ? 6.746 -5.376 -2.596 1.00 95.81 80 ILE A N 1
ATOM 643 C CA . ILE A 1 80 ? 6.021 -5.499 -3.861 1.00 95.81 80 ILE A CA 1
ATOM 644 C C . ILE A 1 80 ? 6.671 -6.606 -4.675 1.00 95.81 80 ILE A C 1
ATOM 646 O O . ILE A 1 80 ? 7.895 -6.611 -4.823 1.00 95.81 80 ILE A O 1
ATOM 650 N N . SER A 1 81 ? 5.869 -7.511 -5.227 1.00 93.44 81 SER A N 1
ATOM 651 C CA . SER A 1 81 ? 6.351 -8.592 -6.087 1.00 93.44 81 SER A CA 1
ATOM 652 C C . SER A 1 81 ? 5.391 -8.840 -7.241 1.00 93.44 81 SER A C 1
ATOM 654 O O . SER A 1 81 ? 4.197 -8.955 -7.006 1.00 93.44 81 SER A O 1
ATOM 656 N N . PHE A 1 82 ? 5.906 -8.956 -8.468 1.00 92.69 82 PHE A N 1
ATOM 657 C CA . PHE A 1 82 ? 5.101 -9.192 -9.676 1.00 92.69 82 PHE A CA 1
ATOM 658 C C . PHE A 1 82 ? 5.602 -10.375 -10.513 1.00 92.69 82 PHE A C 1
ATOM 660 O O . PHE A 1 82 ? 6.811 -10.565 -10.666 1.00 92.69 82 PHE A O 1
ATOM 667 N N . ASP A 1 83 ? 4.668 -11.089 -11.146 1.00 86.94 83 ASP A N 1
ATOM 668 C CA . ASP A 1 83 ? 4.876 -12.173 -12.114 1.00 86.94 83 ASP A CA 1
ATOM 669 C C . ASP A 1 83 ? 4.602 -11.726 -13.569 1.00 86.94 83 ASP A C 1
ATOM 671 O O . ASP A 1 83 ? 3.884 -12.363 -14.336 1.00 86.94 83 ASP A O 1
ATOM 675 N N . GLU A 1 84 ? 5.195 -10.594 -13.966 1.00 80.88 84 GLU A N 1
ATOM 676 C CA . GLU A 1 84 ? 5.019 -9.891 -15.259 1.00 80.88 84 GLU A CA 1
ATOM 677 C C . GLU A 1 84 ? 3.669 -9.178 -15.433 1.00 80.88 84 GLU A C 1
ATOM 679 O O . GLU A 1 84 ? 3.623 -8.093 -16.024 1.00 80.88 84 GLU A O 1
ATOM 684 N N . LYS A 1 85 ? 2.568 -9.755 -14.933 1.00 88.69 85 LYS A N 1
ATOM 685 C CA . LYS A 1 85 ? 1.219 -9.194 -15.112 1.00 88.69 85 LYS A CA 1
ATOM 686 C C . LYS A 1 85 ? 0.522 -8.867 -13.800 1.00 88.69 85 LYS A C 1
ATOM 688 O O . LYS A 1 85 ? -0.046 -7.772 -13.696 1.00 88.69 85 LYS A O 1
ATOM 693 N N . TYR A 1 86 ? 0.531 -9.807 -12.864 1.00 93.81 86 TYR A N 1
ATOM 694 C CA . TYR A 1 86 ? -0.100 -9.665 -11.564 1.00 93.81 86 TYR A CA 1
ATOM 695 C C . TYR A 1 86 ? 0.965 -9.622 -10.483 1.00 93.81 86 TYR A C 1
ATOM 697 O O . TYR A 1 86 ? 2.135 -9.928 -10.715 1.00 93.81 86 TYR A O 1
ATOM 705 N N . GLY A 1 87 ? 0.587 -9.152 -9.312 1.00 95.06 87 GLY A N 1
ATOM 706 C CA . GLY A 1 87 ? 1.505 -9.076 -8.203 1.00 95.06 87 GLY A CA 1
ATOM 707 C C . GLY A 1 87 ? 0.796 -8.729 -6.925 1.00 95.06 87 GLY A C 1
ATOM 708 O O . GLY A 1 87 ? -0.385 -8.386 -6.937 1.00 95.06 87 GLY A O 1
ATOM 709 N N . ASP A 1 88 ? 1.566 -8.767 -5.853 1.00 96.81 88 ASP A N 1
ATOM 710 C CA . ASP A 1 88 ? 1.096 -8.438 -4.524 1.00 96.81 88 ASP A CA 1
ATOM 711 C C . ASP A 1 88 ? 1.844 -7.215 -4.005 1.00 96.81 88 ASP A C 1
ATOM 713 O O . ASP A 1 88 ? 3.034 -7.010 -4.288 1.00 96.81 88 ASP A O 1
ATOM 717 N N . LEU A 1 89 ? 1.131 -6.395 -3.237 1.00 97.69 89 LEU A N 1
ATOM 718 C CA . LEU A 1 89 ? 1.713 -5.332 -2.428 1.00 97.69 89 LEU A CA 1
ATOM 719 C C . LEU A 1 89 ? 1.342 -5.570 -0.971 1.00 97.69 89 LEU A C 1
ATOM 721 O O . LEU A 1 89 ? 0.163 -5.561 -0.625 1.00 97.69 89 LEU A O 1
ATOM 725 N N . THR A 1 90 ? 2.354 -5.686 -0.122 1.00 98.19 90 THR A N 1
ATOM 726 C CA . THR A 1 90 ? 2.203 -5.778 1.329 1.00 98.19 90 THR A CA 1
ATOM 727 C C . THR A 1 90 ? 2.755 -4.519 1.980 1.00 98.19 90 THR A C 1
ATOM 729 O O . THR A 1 90 ? 3.858 -4.074 1.664 1.00 98.19 90 THR A O 1
ATOM 732 N N . LEU A 1 91 ? 1.989 -3.941 2.899 1.00 97.75 91 LEU A N 1
ATOM 733 C CA . LEU A 1 91 ? 2.381 -2.822 3.744 1.00 97.75 91 LEU A CA 1
ATOM 734 C C . LEU A 1 91 ? 2.324 -3.266 5.208 1.00 97.75 91 LEU A C 1
ATOM 736 O O . LEU A 1 91 ? 1.233 -3.487 5.729 1.00 97.75 91 LEU A O 1
ATOM 740 N N . THR A 1 92 ? 3.472 -3.327 5.878 1.00 97.62 92 THR A N 1
ATOM 741 C CA . THR A 1 92 ? 3.583 -3.746 7.287 1.00 97.62 92 THR A CA 1
ATOM 742 C C . THR A 1 92 ? 4.066 -2.588 8.155 1.00 97.62 92 THR A C 1
ATOM 744 O O . THR A 1 92 ? 5.015 -1.888 7.791 1.00 97.62 92 THR A O 1
ATOM 747 N N . PHE A 1 93 ? 3.441 -2.366 9.311 1.00 96.31 93 PHE A N 1
ATOM 748 C CA . PHE A 1 93 ? 3.824 -1.302 10.244 1.00 96.31 93 PHE A CA 1
ATOM 749 C C . PHE A 1 93 ? 3.474 -1.649 11.695 1.00 96.31 93 PHE A C 1
ATOM 751 O O . PHE A 1 93 ? 2.508 -2.356 11.959 1.00 96.31 93 PHE A O 1
ATOM 758 N N . SER A 1 94 ? 4.243 -1.119 12.651 1.00 94.44 94 SER A N 1
ATOM 759 C CA . SER A 1 94 ? 3.935 -1.246 14.084 1.00 94.44 94 SER A CA 1
ATOM 760 C C . SER A 1 94 ? 2.634 -0.508 14.406 1.00 94.44 94 SER A C 1
ATOM 762 O O . SER A 1 94 ? 2.449 0.635 13.973 1.00 94.44 94 SER A O 1
ATOM 764 N N . GLU A 1 95 ? 1.751 -1.112 15.205 1.00 89.69 95 GLU A N 1
ATOM 765 C CA . GLU A 1 95 ? 0.494 -0.491 15.650 1.00 89.69 95 GLU A CA 1
ATOM 766 C C . GLU A 1 95 ? 0.729 0.890 16.292 1.00 89.69 95 GLU A C 1
ATOM 768 O O . GLU A 1 95 ? -0.057 1.819 16.100 1.00 89.69 95 GLU A O 1
ATOM 773 N N . GLU A 1 96 ? 1.867 1.078 16.967 1.00 87.44 96 GLU A N 1
ATOM 774 C CA . GLU A 1 96 ? 2.253 2.347 17.597 1.00 87.44 96 GLU A CA 1
ATOM 775 C C . GLU A 1 96 ? 2.432 3.505 16.592 1.00 87.44 96 GLU A C 1
ATOM 777 O O . GLU A 1 96 ? 2.375 4.677 16.965 1.00 87.44 96 GLU A O 1
ATOM 782 N N . TYR A 1 97 ? 2.689 3.192 15.318 1.00 82.75 97 TYR A N 1
ATOM 783 C CA . TYR A 1 97 ? 2.916 4.181 14.266 1.00 82.75 97 TYR A CA 1
ATOM 784 C C . TYR A 1 97 ? 1.630 4.627 13.579 1.00 82.75 97 TYR A C 1
ATOM 786 O O . TYR A 1 97 ? 1.659 5.667 12.919 1.00 82.75 97 TYR A O 1
ATOM 794 N N . GLY A 1 98 ? 0.535 3.878 13.742 1.00 75.50 98 GLY A N 1
ATOM 795 C CA . GLY A 1 98 ? -0.801 4.237 13.261 1.00 75.50 98 GLY A CA 1
ATOM 796 C C . GLY A 1 98 ? -1.771 4.651 14.375 1.00 75.50 98 GLY A C 1
ATOM 797 O O . GLY A 1 98 ? -2.670 5.462 14.132 1.00 75.50 98 GLY A O 1
ATOM 798 N N . GLU A 1 99 ? -1.567 4.140 15.597 1.00 80.94 99 GLU A N 1
ATOM 799 C CA . GLU A 1 99 ? -2.459 4.302 16.756 1.00 80.94 99 GLU A CA 1
ATOM 800 C C . GLU A 1 99 ? -3.920 3.995 16.368 1.00 80.94 99 GLU A C 1
ATOM 802 O O . GLU A 1 99 ? -4.782 4.866 16.472 1.00 80.94 99 GLU A O 1
ATOM 807 N N . LEU A 1 100 ? -4.174 2.808 15.809 1.00 87.94 100 LEU A N 1
ATOM 808 C CA . LEU A 1 100 ? -5.454 2.454 15.192 1.00 87.94 100 LEU A CA 1
ATOM 809 C C . LEU A 1 100 ? -6.580 2.350 16.241 1.00 87.94 100 LEU A C 1
ATOM 811 O O . LEU A 1 100 ? -6.483 1.589 17.197 1.00 87.94 100 LEU A O 1
ATOM 815 N N . ASP A 1 101 ? -7.659 3.101 16.036 1.00 90.94 101 ASP A N 1
ATOM 816 C CA . ASP A 1 101 ? -8.916 3.021 16.788 1.00 90.94 101 ASP A CA 1
ATOM 817 C C . ASP A 1 101 ? -10.101 2.851 15.818 1.00 90.94 101 ASP A C 1
ATOM 819 O O . ASP A 1 101 ? -9.913 2.798 14.599 1.00 90.94 101 ASP A O 1
ATOM 823 N N . GLU A 1 102 ? -11.330 2.749 16.335 1.00 92.56 102 GLU A N 1
ATOM 824 C CA . GLU A 1 102 ? -12.530 2.550 15.506 1.00 92.56 102 GLU A CA 1
ATOM 825 C C . GLU A 1 102 ? -12.747 3.676 14.477 1.00 92.56 102 GLU A C 1
ATOM 827 O O . GLU A 1 102 ? -13.138 3.409 13.337 1.00 92.56 102 GLU A O 1
ATOM 832 N N . GLU A 1 103 ? -12.468 4.932 14.840 1.00 94.31 103 GLU A N 1
ATOM 833 C CA . GLU A 1 103 ? -12.634 6.086 13.948 1.00 94.31 103 GLU A CA 1
ATOM 834 C C . GLU A 1 103 ? -11.611 6.034 12.807 1.00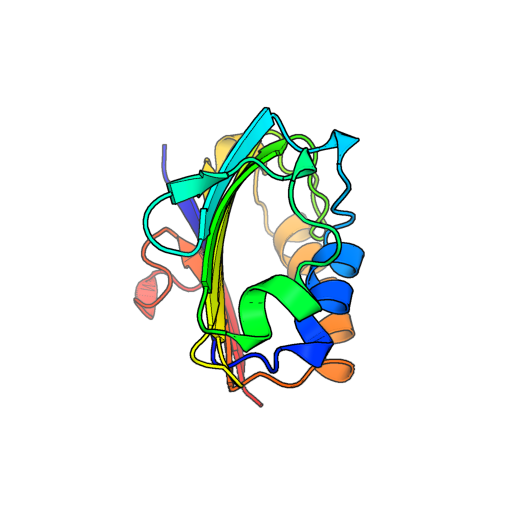 94.31 103 GLU A C 1
ATOM 836 O O . GLU A 1 103 ? -11.954 6.152 11.628 1.00 94.31 103 GLU A O 1
ATOM 841 N N . LYS A 1 104 ? -10.348 5.778 13.144 1.00 94.50 104 LYS A N 1
ATOM 842 C CA . LYS A 1 104 ? -9.256 5.631 12.181 1.00 94.50 104 LYS A CA 1
ATOM 843 C C . LYS A 1 104 ? -9.443 4.427 11.268 1.00 94.50 104 LYS A C 1
ATOM 845 O O . LYS A 1 104 ? -9.202 4.543 10.067 1.00 94.50 104 LYS A O 1
ATOM 850 N N . LEU A 1 105 ? -9.905 3.295 11.801 1.00 95.62 105 LEU A N 1
ATOM 851 C CA . LEU A 1 105 ? -10.241 2.120 10.999 1.00 95.62 105 LEU A CA 1
ATOM 852 C C . LEU A 1 105 ? -11.349 2.449 9.991 1.00 95.62 105 LEU A C 1
ATOM 854 O O . LEU A 1 105 ? -11.250 2.061 8.826 1.00 95.62 105 LEU A O 1
ATOM 858 N N . SER A 1 106 ? -12.357 3.230 10.395 1.00 96.00 106 SER A N 1
ATOM 859 C CA . SER A 1 106 ? -13.400 3.707 9.481 1.00 96.00 106 SER A CA 1
ATOM 860 C C . SER A 1 106 ? -12.836 4.587 8.357 1.00 96.00 106 SER A C 1
ATOM 862 O O . SER A 1 106 ? -13.249 4.434 7.209 1.00 96.00 106 SER A O 1
ATOM 864 N N . LEU A 1 107 ? -11.874 5.471 8.648 1.00 96.19 107 LEU A N 1
ATOM 865 C CA . LEU A 1 107 ? -11.223 6.317 7.634 1.00 96.19 107 LEU A CA 1
ATOM 866 C C . LEU A 1 107 ? -10.389 5.504 6.635 1.00 96.19 107 LEU A C 1
ATOM 868 O O . LEU A 1 107 ? -10.419 5.774 5.431 1.00 96.19 107 LEU A O 1
ATOM 872 N N . VAL A 1 108 ? -9.646 4.506 7.125 1.00 96.56 108 VAL A N 1
ATOM 873 C CA . VAL A 1 108 ? -8.897 3.570 6.271 1.00 96.56 108 VAL A CA 1
ATOM 874 C C . VAL A 1 108 ? -9.866 2.792 5.377 1.00 96.56 108 VAL A C 1
ATOM 876 O O . VAL A 1 108 ? -9.664 2.728 4.164 1.00 96.56 108 VAL A O 1
ATOM 879 N N . SER A 1 109 ? -10.956 2.277 5.953 1.00 97.12 109 SER A N 1
ATOM 880 C CA . SER A 1 109 ? -12.002 1.544 5.233 1.00 97.12 109 SER A CA 1
ATOM 881 C C . SER A 1 109 ? -12.645 2.378 4.118 1.00 97.12 109 SER A C 1
ATOM 883 O O . SER A 1 109 ? -12.681 1.943 2.967 1.00 97.12 109 SER A O 1
ATOM 885 N N . GLU A 1 110 ? -13.077 3.612 4.406 1.00 96.69 110 GLU A N 1
ATOM 886 C CA . GLU A 1 110 ? -13.677 4.513 3.410 1.00 96.69 110 GLU A CA 1
ATOM 887 C C . GLU A 1 110 ? -12.727 4.770 2.231 1.00 96.69 110 GLU A C 1
ATOM 889 O O . GLU A 1 110 ? -13.110 4.684 1.059 1.00 96.69 110 GLU A O 1
ATOM 894 N N . ARG A 1 111 ? -11.451 5.032 2.527 1.00 96.94 111 ARG A N 1
ATOM 895 C CA . ARG A 1 111 ? -10.442 5.281 1.496 1.00 96.94 111 ARG A CA 1
ATOM 896 C C . ARG A 1 111 ? -10.106 4.044 0.678 1.00 96.94 111 ARG A C 1
ATOM 898 O O . ARG A 1 111 ? -9.854 4.190 -0.520 1.00 96.94 111 ARG A O 1
ATOM 905 N N . LEU A 1 112 ? -10.094 2.859 1.283 1.00 97.12 112 LEU A N 1
ATOM 906 C CA . LEU A 1 112 ? -9.917 1.599 0.562 1.00 97.12 112 LEU A CA 1
ATOM 907 C C . LEU A 1 112 ? -11.122 1.286 -0.329 1.00 97.12 112 LEU A C 1
ATOM 909 O O . LEU A 1 112 ? -10.940 0.859 -1.469 1.00 97.12 112 LEU A O 1
ATOM 913 N N . HIS A 1 113 ? -12.344 1.567 0.126 1.00 96.44 113 HIS A N 1
ATOM 914 C CA . HIS A 1 113 ? -13.546 1.456 -0.703 1.00 96.44 113 HIS A CA 1
ATOM 915 C C . HIS A 1 113 ? -13.499 2.380 -1.927 1.00 96.44 113 HIS A C 1
ATOM 917 O O . HIS A 1 113 ? -13.884 1.979 -3.025 1.00 96.44 113 HIS A O 1
ATOM 923 N N . PHE A 1 114 ? -12.972 3.597 -1.779 1.00 96.25 114 PHE A N 1
ATOM 924 C CA . PHE A 1 114 ? -12.756 4.472 -2.929 1.00 96.25 114 PHE A CA 1
ATOM 925 C C . PHE A 1 114 ? -11.694 3.906 -3.884 1.00 96.25 114 PHE A C 1
ATOM 927 O O . PHE A 1 114 ? -11.956 3.788 -5.082 1.00 96.25 114 PHE A O 1
ATOM 934 N N . LEU A 1 115 ? -10.522 3.510 -3.370 1.00 97.50 115 LEU A N 1
ATOM 935 C CA . LEU A 1 115 ? -9.435 2.954 -4.185 1.00 97.50 115 LEU A CA 1
ATOM 936 C C . LEU A 1 115 ? -9.877 1.704 -4.949 1.00 97.50 115 LEU A C 1
ATOM 938 O O . LEU A 1 115 ? -9.670 1.641 -6.160 1.00 97.50 115 LEU A O 1
ATOM 942 N N . SER A 1 116 ? -10.511 0.749 -4.266 1.00 96.62 116 SER A N 1
ATOM 943 C CA . SER A 1 116 ? -10.961 -0.524 -4.845 1.00 96.62 116 SER A CA 1
ATOM 944 C C . SER A 1 116 ? -11.877 -0.346 -6.056 1.00 96.62 116 SER A C 1
ATOM 946 O O . SER A 1 116 ? -11.812 -1.138 -6.986 1.00 96.62 116 SER A O 1
ATOM 948 N N . SER A 1 117 ? -12.651 0.740 -6.129 1.00 96.06 117 SER A N 1
ATOM 949 C CA . SER A 1 117 ? -13.470 1.044 -7.313 1.00 96.06 117 SER A CA 1
ATOM 950 C C . SER A 1 117 ? -12.667 1.460 -8.562 1.00 96.06 117 SER A C 1
ATOM 952 O O . SER A 1 117 ? -13.235 1.613 -9.644 1.00 96.06 117 SER A O 1
ATOM 954 N N . THR A 1 118 ? -11.352 1.668 -8.430 1.00 96.69 118 THR A N 1
ATOM 955 C CA . THR A 1 118 ? -10.477 2.252 -9.466 1.00 96.69 118 THR A CA 1
ATOM 956 C C . THR A 1 118 ? -9.314 1.355 -9.898 1.00 96.69 118 THR A C 1
ATOM 958 O O . THR A 1 118 ? -8.586 1.711 -10.838 1.00 96.69 118 THR A O 1
ATOM 961 N N . ILE A 1 119 ? -9.138 0.215 -9.227 1.00 97.44 119 ILE A N 1
ATOM 962 C CA . ILE A 1 119 ? -8.058 -0.749 -9.453 1.00 97.44 119 ILE A CA 1
ATOM 963 C C . ILE A 1 119 ? -8.619 -2.158 -9.671 1.00 97.44 119 ILE A C 1
ATOM 965 O O . ILE A 1 119 ? -9.748 -2.454 -9.293 1.00 97.44 119 ILE A O 1
ATOM 969 N N . ASN A 1 120 ? -7.816 -3.035 -10.264 1.00 97.00 120 ASN A N 1
ATOM 970 C CA . ASN A 1 120 ? -8.096 -4.460 -10.384 1.00 97.00 120 ASN A CA 1
ATOM 971 C C . ASN A 1 120 ? -7.222 -5.213 -9.385 1.00 97.00 120 ASN A C 1
ATOM 973 O O . ASN A 1 120 ? -6.007 -5.029 -9.378 1.00 97.00 120 ASN A O 1
ATOM 977 N N . TYR A 1 121 ? -7.865 -6.038 -8.573 1.00 97.31 121 TYR A N 1
ATOM 978 C CA . TYR A 1 121 ? -7.298 -6.841 -7.493 1.00 97.31 121 TYR A CA 1
ATOM 979 C C . TYR A 1 121 ? -8.209 -8.059 -7.288 1.00 97.31 121 TYR A C 1
ATOM 981 O O . TYR A 1 121 ? -9.370 -8.007 -7.712 1.00 97.31 121 TYR A O 1
ATOM 989 N N . SER A 1 122 ? -7.728 -9.122 -6.643 1.00 97.12 122 SER A N 1
ATOM 990 C CA . SER A 1 122 ? -8.582 -10.233 -6.190 1.00 97.12 122 SER A CA 1
ATOM 991 C C . SER A 1 122 ? -9.085 -9.990 -4.767 1.00 97.12 122 SER A C 1
ATOM 993 O O . SER A 1 122 ? -10.279 -10.128 -4.472 1.00 97.12 122 SER A O 1
ATOM 995 N N . LYS A 1 123 ? -8.181 -9.555 -3.887 1.00 97.50 123 LYS A N 1
ATOM 996 C CA . LYS A 1 123 ? -8.455 -9.331 -2.470 1.00 97.50 123 LYS A CA 1
ATOM 997 C C . LYS A 1 123 ? -7.659 -8.155 -1.916 1.00 97.50 123 LYS A C 1
ATOM 999 O O . LYS A 1 123 ? -6.540 -7.894 -2.343 1.00 97.50 123 LYS A O 1
ATOM 1004 N N . ILE A 1 124 ? -8.240 -7.450 -0.950 1.00 98.19 124 ILE A N 1
ATOM 1005 C CA . ILE A 1 124 ? -7.504 -6.541 -0.070 1.00 98.19 124 ILE A CA 1
ATOM 1006 C C . ILE A 1 124 ? -7.765 -6.978 1.365 1.00 98.19 124 ILE A C 1
ATOM 1008 O O . ILE A 1 124 ? -8.924 -7.094 1.774 1.00 98.19 124 ILE A O 1
ATOM 1012 N N . LEU A 1 125 ? -6.692 -7.222 2.106 1.00 98.06 125 LEU A N 1
ATOM 1013 C CA . LEU A 1 125 ? -6.696 -7.599 3.514 1.00 98.06 125 LEU A CA 1
ATOM 1014 C C . LEU A 1 125 ? -6.102 -6.467 4.338 1.00 98.06 125 LEU A C 1
ATOM 1016 O O . LEU A 1 125 ? -5.129 -5.847 3.918 1.00 98.06 125 LEU A O 1
ATOM 1020 N N . PHE A 1 126 ? -6.668 -6.205 5.509 1.00 97.62 126 PHE A N 1
ATOM 1021 C CA . PHE A 1 126 ? -6.044 -5.355 6.516 1.00 97.62 126 PHE A CA 1
ATOM 1022 C C . PHE A 1 126 ? -6.320 -5.937 7.899 1.00 97.62 126 PHE A C 1
ATOM 1024 O O . PHE A 1 126 ? -7.477 -6.183 8.245 1.00 97.62 126 PHE A O 1
ATOM 1031 N N . GLY A 1 127 ? -5.271 -6.180 8.676 1.00 96.88 127 GLY A N 1
ATOM 1032 C CA . GLY A 1 127 ? -5.373 -6.861 9.961 1.00 96.88 127 GLY A CA 1
ATOM 1033 C C . GLY A 1 127 ? -4.062 -6.875 10.731 1.00 96.88 127 GLY A C 1
ATOM 1034 O O . GLY A 1 127 ? -3.099 -6.222 10.330 1.00 96.88 127 GLY A O 1
ATOM 1035 N N . TYR A 1 128 ? -4.040 -7.607 11.839 1.00 96.50 128 TYR A N 1
ATOM 1036 C CA . TYR A 1 128 ? -2.802 -7.904 12.557 1.00 96.50 128 TYR A CA 1
ATOM 1037 C C . TYR A 1 128 ? -1.967 -8.916 11.769 1.00 96.50 128 TYR A C 1
ATOM 1039 O O . TYR A 1 128 ? -2.523 -9.805 11.133 1.00 96.50 128 TYR A O 1
ATOM 1047 N N . GLU A 1 129 ? -0.643 -8.770 11.790 1.00 95.56 129 GLU A N 1
ATOM 1048 C CA . GLU A 1 129 ? 0.272 -9.684 11.101 1.00 95.56 129 GLU A CA 1
ATOM 1049 C C . GLU A 1 129 ? 0.262 -11.069 11.794 1.00 95.56 129 GLU A C 1
ATOM 1051 O O . GLU A 1 129 ? 0.542 -11.135 12.998 1.00 95.56 129 GLU A O 1
ATOM 1056 N N . PRO A 1 130 ? 0.001 -12.174 11.069 1.00 95.50 130 PRO A N 1
ATOM 1057 C CA . PRO A 1 130 ? -0.233 -12.242 9.623 1.00 95.50 130 PRO A CA 1
ATOM 1058 C C . PRO A 1 130 ? -1.715 -12.015 9.240 1.00 95.50 130 PRO A C 1
ATOM 1060 O O . PRO A 1 130 ? -2.621 -12.666 9.760 1.00 95.50 130 PRO A O 1
ATOM 1063 N N . ALA A 1 131 ? -1.980 -11.089 8.310 1.00 95.06 131 ALA A N 1
ATOM 1064 C CA . ALA A 1 131 ? -3.346 -10.646 7.990 1.00 95.06 131 ALA A CA 1
ATOM 1065 C C . ALA A 1 131 ? -4.141 -11.636 7.114 1.00 95.06 131 ALA A C 1
ATOM 1067 O O . ALA A 1 131 ? -5.335 -11.438 6.858 1.00 95.06 131 ALA A O 1
ATOM 1068 N N . ASP A 1 132 ? -3.510 -12.705 6.635 1.00 92.06 132 ASP A N 1
ATOM 1069 C CA . ASP A 1 132 ? -4.172 -13.810 5.942 1.00 92.06 132 ASP A CA 1
ATOM 1070 C C . ASP A 1 132 ? -4.951 -14.731 6.901 1.00 92.06 132 ASP A C 1
ATOM 1072 O O . ASP A 1 132 ? -5.903 -15.394 6.468 1.00 92.06 132 ASP A O 1
ATOM 1076 N N . GLU A 1 133 ? -4.648 -14.695 8.202 1.00 95.88 133 GLU A N 1
ATOM 1077 C CA . GLU A 1 133 ? -5.425 -15.359 9.248 1.00 95.88 133 GLU A CA 1
ATOM 1078 C C . GLU A 1 133 ? -6.773 -14.653 9.479 1.00 95.88 133 GLU A C 1
ATOM 1080 O O . GLU A 1 133 ? -6.846 -13.484 9.852 1.00 95.88 133 GLU A O 1
ATOM 1085 N N . GLU A 1 134 ? -7.879 -15.380 9.283 1.00 94.06 134 GLU A N 1
ATOM 1086 C CA . GLU A 1 134 ? -9.246 -14.831 9.350 1.00 94.06 134 GLU A CA 1
ATOM 1087 C C . GLU A 1 134 ? -9.577 -14.184 10.707 1.00 94.06 134 GLU A C 1
ATOM 1089 O O . GLU A 1 134 ? -10.265 -13.168 10.751 1.00 94.06 134 GLU A O 1
ATOM 1094 N N . GLU A 1 135 ? -9.056 -14.730 11.809 1.00 96.31 135 GLU A N 1
ATOM 1095 C CA . GLU A 1 135 ? -9.281 -14.200 13.162 1.00 96.31 135 GLU A CA 1
ATOM 1096 C C . GLU A 1 135 ? -8.541 -12.877 13.429 1.00 96.31 135 GLU A C 1
ATOM 1098 O O . GLU A 1 135 ? -8.908 -12.150 14.352 1.00 96.31 135 GLU A O 1
ATOM 1103 N N . LEU A 1 136 ? -7.527 -12.552 12.621 1.00 95.88 136 LEU A N 1
ATOM 1104 C CA . LEU A 1 136 ? -6.698 -11.351 12.753 1.00 95.88 136 LEU A CA 1
ATOM 1105 C C . LEU A 1 136 ? -7.119 -10.225 11.793 1.00 95.88 136 LEU A C 1
ATOM 1107 O O . LEU A 1 136 ? -6.578 -9.117 11.852 1.00 95.88 136 LEU A O 1
ATOM 1111 N N . GLN A 1 137 ? -8.098 -10.482 10.920 1.00 96.81 137 GLN A N 1
ATOM 1112 C CA . GLN A 1 137 ? -8.579 -9.527 9.924 1.00 96.81 137 GLN A CA 1
ATOM 1113 C C . GLN A 1 137 ? -9.488 -8.460 10.542 1.00 96.81 137 GLN A C 1
ATOM 1115 O O . GLN A 1 137 ? -10.495 -8.752 11.183 1.00 96.81 137 GLN A O 1
ATOM 1120 N N . LEU A 1 138 ? -9.169 -7.197 10.262 1.00 96.06 138 LEU A N 1
ATOM 1121 C CA . LEU A 1 138 ? -9.985 -6.034 10.617 1.00 96.06 138 LEU A CA 1
ATOM 1122 C C . LEU A 1 138 ? -10.865 -5.581 9.444 1.00 96.06 138 LEU A C 1
ATOM 1124 O O . LEU A 1 138 ? -11.970 -5.077 9.644 1.00 96.06 138 LEU A O 1
ATOM 1128 N N . LEU A 1 139 ? -10.383 -5.757 8.212 1.00 96.44 139 LEU A N 1
ATOM 1129 C CA . LEU A 1 139 ? -11.094 -5.429 6.981 1.00 96.44 139 LEU A CA 1
ATOM 1130 C C . LEU A 1 139 ? -10.749 -6.441 5.885 1.00 96.44 139 LEU A C 1
ATOM 1132 O O . LEU A 1 139 ? -9.599 -6.850 5.726 1.00 96.44 139 LEU A O 1
ATOM 1136 N N . ILE A 1 140 ? -11.752 -6.770 5.073 1.00 97.19 140 ILE A N 1
ATOM 1137 C CA . ILE A 1 140 ? -11.594 -7.576 3.869 1.00 97.19 140 ILE A CA 1
ATOM 1138 C C . ILE A 1 140 ? -12.437 -7.004 2.728 1.00 97.19 140 ILE A C 1
ATOM 1140 O O . ILE A 1 140 ? -13.644 -6.807 2.868 1.00 97.19 140 ILE A O 1
ATOM 1144 N N . LEU A 1 141 ? -11.807 -6.772 1.577 1.00 97.00 141 LEU A N 1
ATOM 1145 C CA . LEU A 1 141 ? -12.479 -6.437 0.322 1.00 97.00 141 LEU A CA 1
ATOM 1146 C C . LEU A 1 141 ? -12.186 -7.532 -0.702 1.00 97.00 141 LEU A C 1
ATOM 1148 O O . LEU A 1 141 ? -11.052 -7.984 -0.825 1.00 97.00 141 LEU A O 1
ATOM 1152 N N . LYS A 1 142 ? -13.209 -7.954 -1.445 1.00 94.44 142 LYS A N 1
ATOM 1153 C CA . LYS A 1 142 ? -13.111 -8.961 -2.512 1.00 94.44 142 LYS A CA 1
ATOM 1154 C C . LYS A 1 142 ? -13.735 -8.387 -3.780 1.00 94.44 142 LYS A C 1
ATOM 1156 O O . LYS A 1 142 ? -14.745 -7.690 -3.668 1.00 94.44 142 LYS A O 1
ATOM 1161 N N . ASN A 1 143 ? -13.132 -8.660 -4.931 1.00 85.25 143 ASN A N 1
ATOM 1162 C CA . ASN A 1 143 ? -13.614 -8.235 -6.249 1.00 85.25 143 ASN A CA 1
ATOM 1163 C C . ASN A 1 143 ? -14.091 -9.438 -7.070 1.00 85.25 143 ASN A C 1
ATOM 1165 O O . ASN A 1 143 ? -13.438 -10.501 -6.977 1.00 85.25 143 ASN A O 1
#